Protein AF-A0A1Q3BMS4-F1 (afdb_monomer_lite)

Foldseek 3Di:
DDLVVLVLLCVLVVQWDKDFDADPVGRVWGQEIEIAGQEQDDCVNQPDHQPDWDARPDDDVVRIDGNVSNLVSLQSNVPDATPVNRYYYHYHHHPNHDPPDDDDPSCVVRRD

Organism: Cephalotus follicularis (NCBI:txid3775)

Secondary structure (DSSP, 8-state):
--HHHHHHHHHHTTSEEEEEEEETTEEEEEEEEEEEE-----GGGS-S-TTSPEEPSS--SS-EE-HHHHHHHHHHGGG---TTS--EEEEEE-TT--TTSPPPHHHHHHT-

pLDDT: mean 93.89, std 3.42, range [80.62, 98.12]

Radius of gyration: 14.76 Å; chains: 1; bounding box: 34×26×40 Å

Structure (mmCIF, N/CA/C/O backbone):
data_AF-A0A1Q3BMS4-F1
#
_entry.id   AF-A0A1Q3BMS4-F1
#
loop_
_atom_site.group_PDB
_atom_site.id
_atom_site.type_symbol
_atom_site.label_atom_id
_atom_site.label_alt_id
_atom_site.label_comp_id
_atom_site.label_asym_id
_atom_site.label_entity_id
_atom_site.label_seq_id
_atom_site.pdbx_PDB_ins_code
_atom_site.Cartn_x
_atom_site.Cartn_y
_atom_site.Cartn_z
_atom_site.occupancy
_atom_site.B_iso_or_equiv
_atom_site.auth_seq_id
_atom_site.auth_comp_id
_atom_site.auth_asym_id
_atom_site.auth_atom_id
_atom_site.pdbx_PDB_model_num
ATOM 1 N N . LYS A 1 1 ? -7.782 14.018 -3.303 1.00 83.50 1 LYS A N 1
ATOM 2 C CA . LYS A 1 1 ? -7.705 12.537 -3.252 1.00 83.50 1 LYS A CA 1
ATOM 3 C C . LYS A 1 1 ? -7.977 12.106 -1.820 1.00 83.50 1 LYS A C 1
ATOM 5 O O . LYS A 1 1 ? -7.530 12.802 -0.918 1.00 83.50 1 LYS A O 1
ATOM 10 N N . THR A 1 2 ? -8.802 11.083 -1.616 1.00 92.19 2 THR A N 1
ATOM 11 C CA . THR A 1 2 ? -9.245 10.648 -0.279 1.00 92.19 2 THR A CA 1
ATOM 12 C C . THR A 1 2 ? -8.245 9.669 0.337 1.00 92.19 2 THR A C 1
ATOM 14 O O . THR A 1 2 ? -7.423 9.103 -0.379 1.00 92.19 2 THR A O 1
ATOM 17 N N . HIS A 1 3 ? -8.335 9.433 1.648 1.00 92.19 3 HIS A N 1
ATOM 18 C CA . HIS A 1 3 ? -7.594 8.352 2.313 1.00 92.19 3 HIS A CA 1
ATOM 19 C C . HIS A 1 3 ? -7.808 7.008 1.597 1.00 92.19 3 HIS A C 1
ATOM 21 O O . HIS A 1 3 ? -6.848 6.360 1.197 1.00 92.19 3 HIS A O 1
ATOM 27 N N . THR A 1 4 ? -9.070 6.648 1.341 1.00 93.56 4 THR A N 1
ATOM 28 C CA . THR A 1 4 ? -9.433 5.387 0.683 1.00 93.56 4 THR A CA 1
ATOM 29 C C . THR A 1 4 ? -8.859 5.274 -0.729 1.00 93.56 4 THR A C 1
ATOM 31 O O . THR A 1 4 ? -8.514 4.181 -1.144 1.00 93.56 4 THR A O 1
ATOM 34 N N . PHE A 1 5 ? -8.703 6.384 -1.463 1.00 95.75 5 PHE A N 1
ATOM 35 C CA . PHE A 1 5 ? -8.037 6.368 -2.773 1.00 95.75 5 PHE A CA 1
ATOM 36 C C . PHE A 1 5 ? -6.573 5.936 -2.654 1.00 95.75 5 PHE A C 1
ATOM 38 O O . PHE A 1 5 ? -6.111 5.096 -3.418 1.00 95.75 5 PHE A O 1
ATOM 45 N N . TYR A 1 6 ? -5.848 6.499 -1.689 1.00 96.81 6 TYR A N 1
ATOM 46 C CA . TYR A 1 6 ? -4.446 6.167 -1.462 1.00 96.81 6 TYR A CA 1
ATOM 47 C C . TYR A 1 6 ? -4.271 4.742 -0.931 1.00 96.81 6 TYR A C 1
ATOM 49 O O . TYR A 1 6 ? -3.437 4.004 -1.449 1.00 96.81 6 TYR A O 1
ATOM 57 N N . GLU A 1 7 ? -5.112 4.327 0.018 1.00 96.50 7 GLU A N 1
ATOM 58 C CA . GLU A 1 7 ? -5.138 2.947 0.506 1.00 96.50 7 GLU A CA 1
ATOM 59 C C . GLU A 1 7 ? -5.355 1.967 -0.654 1.00 96.50 7 GLU A C 1
ATOM 61 O O . GLU A 1 7 ? -4.616 0.992 -0.809 1.00 96.50 7 GLU A O 1
ATOM 66 N N . PHE A 1 8 ? -6.318 2.280 -1.525 1.00 96.31 8 PHE A N 1
ATOM 67 C CA . PHE A 1 8 ? -6.658 1.439 -2.661 1.00 96.31 8 PHE A CA 1
ATOM 68 C C . PHE A 1 8 ? -5.515 1.323 -3.674 1.00 96.31 8 PHE A C 1
ATOM 70 O O . PHE A 1 8 ? -5.305 0.237 -4.196 1.00 96.31 8 PHE A O 1
ATOM 77 N N . ILE A 1 9 ? -4.702 2.367 -3.891 1.00 97.06 9 ILE A N 1
ATOM 78 C CA . ILE A 1 9 ? -3.477 2.259 -4.711 1.00 97.06 9 ILE A CA 1
ATOM 79 C C . ILE A 1 9 ? -2.512 1.218 -4.146 1.00 97.06 9 ILE A C 1
ATOM 81 O O . ILE A 1 9 ? -1.958 0.411 -4.898 1.00 97.06 9 ILE A O 1
ATOM 85 N N . LEU A 1 10 ? -2.280 1.221 -2.832 1.00 97.25 10 LEU A N 1
ATOM 86 C CA . LEU A 1 10 ? -1.335 0.282 -2.227 1.00 97.25 10 LEU A CA 1
ATOM 87 C C . LEU A 1 10 ? -1.846 -1.166 -2.288 1.00 97.25 10 LEU A C 1
ATOM 89 O O . LEU A 1 10 ? -1.032 -2.078 -2.447 1.00 97.25 10 LEU A O 1
ATOM 93 N N . VAL A 1 11 ? -3.165 -1.367 -2.211 1.00 96.50 11 VAL A N 1
ATOM 94 C CA . VAL A 1 11 ? -3.812 -2.683 -2.346 1.00 96.50 11 VAL A CA 1
ATOM 95 C C . VAL A 1 11 ? -3.848 -3.154 -3.803 1.00 96.50 11 VAL A C 1
ATOM 97 O O . VAL A 1 11 ? -3.398 -4.256 -4.083 1.00 96.50 11 VAL A O 1
ATOM 100 N N . ASP A 1 12 ? -4.318 -2.324 -4.737 1.00 95.56 12 ASP A N 1
ATOM 101 C CA . ASP A 1 12 ? -4.457 -2.656 -6.169 1.00 95.56 12 ASP A CA 1
ATOM 102 C C . ASP A 1 12 ? -3.112 -2.981 -6.826 1.00 95.56 12 ASP A C 1
ATOM 104 O O . ASP A 1 12 ? -3.019 -3.826 -7.712 1.00 95.56 12 ASP A O 1
ATOM 108 N N . THR A 1 13 ? -2.040 -2.342 -6.353 1.00 95.50 13 THR A N 1
ATOM 109 C CA . THR A 1 13 ? -0.682 -2.634 -6.819 1.00 95.50 13 THR A CA 1
ATOM 110 C C . THR A 1 13 ? -0.052 -3.855 -6.149 1.00 95.50 13 THR A C 1
ATOM 112 O O . THR A 1 13 ? 1.112 -4.133 -6.434 1.00 95.50 13 THR A O 1
ATOM 115 N N . ASP A 1 14 ? -0.751 -4.566 -5.258 1.00 96.19 14 ASP A N 1
ATOM 116 C CA . ASP A 1 14 ? -0.225 -5.614 -4.365 1.00 96.19 14 ASP A CA 1
ATOM 117 C C . ASP A 1 14 ? 1.016 -5.163 -3.572 1.00 96.19 14 ASP A C 1
ATOM 119 O O . ASP A 1 14 ? 1.955 -5.934 -3.350 1.00 96.19 14 ASP A O 1
ATOM 123 N N . SER A 1 15 ? 1.097 -3.878 -3.220 1.00 97.25 15 SER A N 1
ATOM 124 C CA . SER A 1 15 ? 2.220 -3.357 -2.433 1.00 97.25 15 SER A CA 1
ATOM 125 C C . SER A 1 15 ? 2.071 -3.700 -0.956 1.00 97.25 15 SER A C 1
ATOM 127 O O . SER A 1 15 ? 3.077 -3.938 -0.282 1.00 97.25 15 SER A O 1
ATOM 129 N N . ILE A 1 16 ? 0.832 -3.764 -0.461 1.00 98.00 16 ILE A N 1
ATOM 130 C CA . ILE A 1 16 ? 0.514 -4.121 0.922 1.00 98.00 16 ILE A CA 1
ATOM 131 C C . ILE A 1 16 ? -0.674 -5.083 1.009 1.00 98.00 16 ILE A C 1
ATOM 133 O O . ILE A 1 16 ? -1.574 -5.059 0.173 1.00 98.00 16 ILE A O 1
ATOM 137 N N . LYS A 1 17 ? -0.733 -5.841 2.107 1.00 97.75 17 LYS A N 1
ATOM 138 C CA . LYS A 1 17 ? -1.983 -6.393 2.647 1.00 97.75 17 LYS A CA 1
ATOM 139 C C . LYS A 1 17 ? -2.372 -5.650 3.913 1.00 97.75 17 LYS A C 1
ATOM 141 O O . LYS A 1 17 ? -1.512 -5.315 4.729 1.00 97.75 17 LYS A O 1
ATOM 146 N N . ILE A 1 18 ? -3.672 -5.458 4.093 1.00 96.69 18 ILE A N 1
ATOM 147 C CA . ILE A 1 18 ? -4.247 -4.723 5.218 1.00 96.69 18 ILE A CA 1
ATOM 148 C C . ILE A 1 18 ? -5.061 -5.689 6.075 1.00 96.69 18 ILE A C 1
ATOM 150 O O . ILE A 1 18 ? -5.851 -6.477 5.560 1.00 96.69 18 ILE A O 1
ATOM 154 N N . ASN A 1 19 ? -4.866 -5.631 7.389 1.00 96.75 19 ASN A N 1
ATOM 155 C CA . ASN A 1 19 ? -5.608 -6.428 8.360 1.00 96.75 19 ASN A CA 1
ATOM 156 C C . ASN A 1 19 ? -6.083 -5.523 9.508 1.00 96.75 19 ASN A C 1
ATOM 158 O O . ASN A 1 19 ? -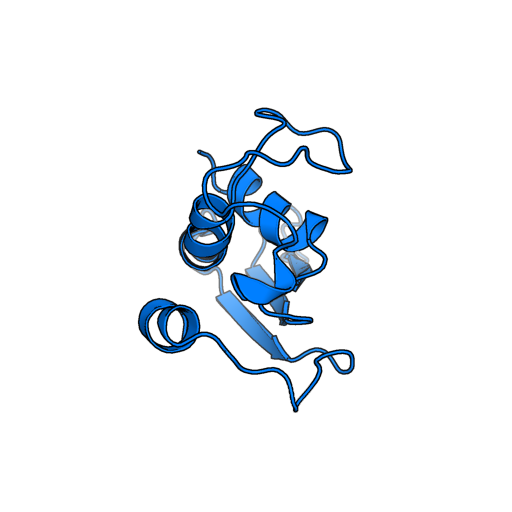5.363 -5.360 10.502 1.00 96.75 19 ASN A O 1
ATOM 162 N N . PRO A 1 20 ? -7.259 -4.885 9.370 1.00 95.69 20 PRO A N 1
ATOM 163 C CA . PRO A 1 20 ? -7.823 -4.062 10.426 1.00 95.69 20 PRO A CA 1
ATOM 164 C C . PRO A 1 20 ? -8.355 -4.939 11.565 1.00 95.69 20 PRO A C 1
ATOM 166 O O . PRO A 1 20 ? -8.923 -6.011 11.345 1.00 95.69 20 PRO A O 1
ATOM 169 N N . LYS A 1 21 ? -8.193 -4.467 12.800 1.00 96.38 21 LYS A N 1
ATOM 170 C CA . LYS A 1 21 ? -8.727 -5.098 14.007 1.00 96.38 21 LYS A CA 1
ATOM 171 C C . LYS A 1 21 ? -9.675 -4.148 14.716 1.00 96.38 21 LYS A C 1
ATOM 173 O O . LYS A 1 21 ? -9.316 -3.019 15.061 1.00 96.38 21 LYS A O 1
ATOM 178 N N . THR A 1 22 ? -10.894 -4.616 14.935 1.00 95.81 22 THR A N 1
ATOM 179 C CA . THR A 1 22 ? -11.964 -3.844 15.563 1.00 95.81 22 THR A CA 1
ATOM 180 C C . THR A 1 22 ? -12.040 -4.123 17.057 1.00 95.81 22 THR A C 1
ATOM 182 O O . THR A 1 22 ? -11.563 -5.154 17.537 1.00 95.81 22 THR A O 1
ATOM 185 N N . ASN A 1 23 ? -12.606 -3.184 17.811 1.00 92.31 23 ASN A N 1
ATOM 186 C CA . ASN A 1 23 ? -12.898 -3.400 19.220 1.00 92.31 23 ASN A CA 1
ATOM 187 C C . ASN A 1 23 ? -13.978 -4.500 19.346 1.00 92.31 23 ASN A C 1
ATOM 189 O O . ASN A 1 23 ? -15.048 -4.348 18.755 1.00 92.31 23 ASN A O 1
ATOM 193 N N . PRO A 1 24 ? -13.760 -5.576 20.130 1.00 92.81 24 PRO A N 1
ATOM 194 C CA . PRO A 1 24 ? -14.768 -6.621 20.333 1.00 92.81 24 PRO A CA 1
ATOM 195 C C . PRO A 1 24 ? -16.111 -6.102 20.871 1.00 92.81 24 PRO A C 1
ATOM 197 O O . PRO A 1 24 ? -17.153 -6.691 20.602 1.00 92.81 24 PRO A O 1
ATOM 200 N N . GLN A 1 25 ? -16.088 -4.999 21.621 1.00 94.62 25 GLN A N 1
ATOM 201 C CA . GLN A 1 25 ? -17.265 -4.349 22.203 1.00 94.62 25 GLN A CA 1
ATOM 202 C C . GLN A 1 25 ? -17.867 -3.277 21.279 1.00 94.62 25 GLN A C 1
ATOM 204 O O . GLN A 1 25 ? -19.015 -2.886 21.463 1.00 94.62 25 GLN A O 1
ATOM 209 N N . ASN A 1 26 ? -17.108 -2.801 20.285 1.00 92.00 26 ASN A N 1
ATOM 210 C CA . ASN A 1 26 ? -17.562 -1.833 19.288 1.00 92.00 26 ASN A CA 1
ATOM 211 C C . ASN A 1 26 ? -16.969 -2.173 17.906 1.00 92.00 26 ASN A C 1
ATOM 213 O O . ASN A 1 26 ? -15.910 -1.651 17.544 1.00 92.00 26 ASN A O 1
ATOM 217 N N . PRO A 1 27 ? -17.646 -3.018 17.107 1.00 91.12 27 PRO A N 1
ATOM 218 C CA . PRO A 1 27 ? -17.141 -3.459 15.807 1.00 91.12 27 PRO A CA 1
ATOM 219 C C . PRO A 1 27 ? -16.899 -2.333 14.793 1.00 91.12 27 PRO A C 1
ATOM 221 O O . PRO A 1 27 ? -16.125 -2.523 13.861 1.00 91.12 27 PRO A O 1
ATOM 224 N N . ASN A 1 28 ? -17.514 -1.160 14.974 1.00 91.00 28 ASN A N 1
ATOM 225 C CA . ASN A 1 28 ? -17.301 -0.002 14.100 1.00 91.00 28 ASN A CA 1
ATOM 226 C C . ASN A 1 28 ? -15.998 0.750 14.418 1.00 91.00 28 ASN A C 1
ATOM 228 O O . ASN A 1 28 ? -15.550 1.578 13.628 1.00 91.00 28 ASN A O 1
ATOM 23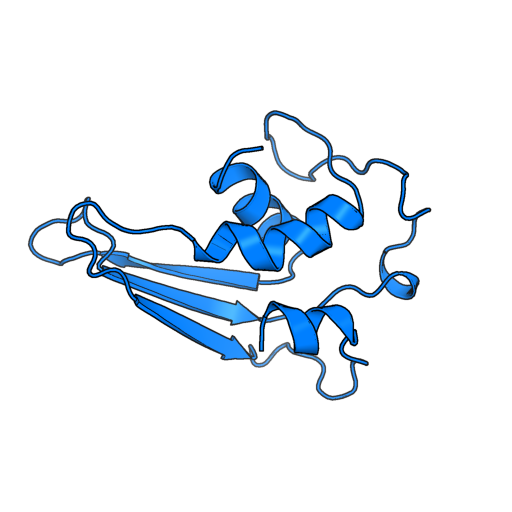2 N N . LEU A 1 29 ? -15.382 0.478 15.571 1.00 94.38 29 LEU A N 1
ATOM 233 C CA . LEU A 1 29 ? -14.147 1.118 16.001 1.00 94.38 29 LEU A CA 1
ATOM 234 C C . LEU A 1 29 ? -12.942 0.255 15.625 1.00 94.38 29 LEU A C 1
ATOM 236 O O . LEU A 1 29 ? -12.631 -0.733 16.294 1.00 94.38 29 LEU A O 1
ATOM 240 N N . ILE A 1 30 ? -12.217 0.663 14.586 1.00 95.44 30 ILE A N 1
ATOM 241 C CA . ILE A 1 30 ? -10.908 0.089 14.258 1.00 95.44 30 ILE A CA 1
ATOM 242 C C . ILE A 1 30 ? -9.896 0.584 15.300 1.00 95.44 30 ILE A C 1
ATOM 244 O O . ILE A 1 30 ? -9.670 1.787 15.447 1.00 95.44 30 ILE A O 1
ATOM 248 N N . THR A 1 31 ? -9.295 -0.343 16.042 1.00 96.06 31 THR A N 1
ATOM 249 C CA . THR A 1 31 ? -8.342 -0.038 17.126 1.00 96.06 31 THR A CA 1
ATOM 250 C C . THR A 1 31 ? -6.907 -0.048 16.631 1.00 96.06 31 THR A C 1
ATOM 252 O O . THR A 1 31 ? -6.129 0.846 16.945 1.00 96.06 31 THR A O 1
ATOM 255 N N . HIS A 1 32 ? -6.559 -1.037 15.817 1.00 96.12 32 HIS A N 1
ATOM 256 C CA . HIS A 1 32 ? -5.262 -1.109 15.176 1.00 96.12 32 HIS A CA 1
ATOM 257 C C . HIS A 1 32 ? -5.382 -1.739 13.799 1.00 96.12 32 HIS A C 1
ATOM 259 O O . HIS A 1 32 ? -6.351 -2.435 13.481 1.00 96.12 32 HIS A O 1
ATOM 265 N N . THR A 1 33 ? -4.403 -1.473 12.950 1.00 97.38 33 THR A N 1
ATOM 266 C CA . THR A 1 33 ? -4.348 -2.043 11.607 1.00 97.38 33 THR A CA 1
ATOM 267 C C . THR A 1 33 ? -2.943 -2.533 11.334 1.00 97.38 33 THR A C 1
ATOM 269 O O . THR A 1 33 ? -1.979 -1.772 11.422 1.00 97.38 33 THR A O 1
ATOM 272 N N . SER A 1 34 ? -2.832 -3.823 11.027 1.00 97.94 34 SER A N 1
ATOM 273 C CA . SER A 1 34 ? -1.573 -4.417 10.597 1.00 97.94 34 SER A CA 1
ATOM 274 C C . SER A 1 34 ? -1.422 -4.268 9.090 1.00 97.94 34 SER A C 1
ATOM 276 O O . SER A 1 34 ? -2.323 -4.629 8.329 1.00 97.94 34 SER A O 1
ATOM 278 N N . ILE A 1 35 ? -0.271 -3.752 8.682 1.00 97.88 35 ILE A N 1
ATOM 279 C CA . ILE A 1 35 ? 0.147 -3.556 7.301 1.00 97.88 35 ILE A CA 1
ATOM 280 C C . ILE A 1 35 ? 1.288 -4.519 7.014 1.00 97.88 35 ILE A C 1
ATOM 282 O O . ILE A 1 35 ? 2.344 -4.452 7.646 1.00 97.88 35 ILE A O 1
ATOM 286 N N . PHE A 1 36 ? 1.074 -5.402 6.045 1.00 98.12 36 PHE A N 1
ATOM 287 C CA . PHE A 1 36 ? 2.082 -6.342 5.571 1.00 98.12 36 PHE A CA 1
ATOM 288 C C . PHE A 1 36 ? 2.615 -5.860 4.226 1.00 98.12 36 PHE A C 1
ATOM 290 O O . PHE A 1 36 ? 1.934 -5.968 3.208 1.00 98.12 36 PHE A O 1
ATOM 297 N N . ILE A 1 37 ? 3.820 -5.296 4.230 1.00 97.88 37 ILE A N 1
ATOM 298 C CA . ILE A 1 37 ? 4.487 -4.743 3.052 1.00 97.88 37 ILE A CA 1
ATOM 299 C C . ILE A 1 37 ? 5.019 -5.892 2.199 1.00 97.88 37 ILE A C 1
ATOM 301 O O . ILE A 1 37 ? 5.871 -6.659 2.643 1.00 97.88 37 ILE A O 1
ATOM 305 N N . GLN A 1 38 ? 4.527 -5.999 0.968 1.00 97.94 38 GLN A N 1
ATOM 306 C CA . GLN A 1 38 ? 4.891 -7.064 0.032 1.00 97.94 38 GLN A CA 1
ATOM 307 C C . GLN A 1 38 ? 5.902 -6.607 -1.019 1.00 97.94 38 GLN A C 1
ATOM 309 O O . GLN A 1 38 ? 6.743 -7.401 -1.434 1.00 97.94 38 GLN A O 1
ATOM 314 N N . LYS A 1 39 ? 5.847 -5.340 -1.441 1.00 96.75 39 LYS A N 1
ATOM 315 C CA . LYS A 1 39 ? 6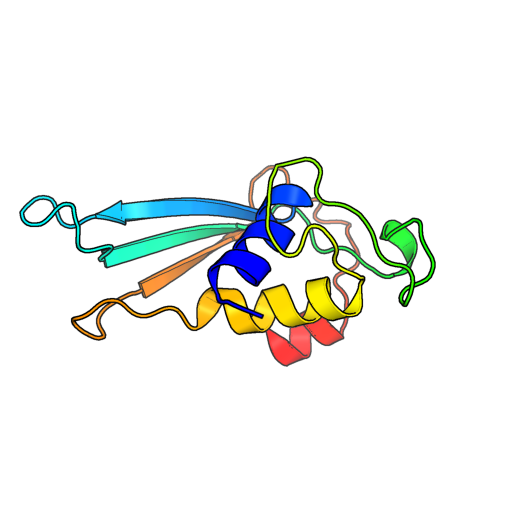.815 -4.725 -2.362 1.00 96.75 39 LYS A CA 1
ATOM 316 C C . LYS A 1 39 ? 6.707 -3.203 -2.324 1.00 96.75 39 LYS A C 1
ATOM 318 O O . LYS A 1 39 ? 5.669 -2.654 -1.965 1.00 96.75 39 LYS A O 1
ATOM 323 N N . ILE A 1 40 ? 7.776 -2.531 -2.745 1.00 97.12 40 ILE A N 1
ATOM 324 C CA . ILE A 1 40 ? 7.775 -1.081 -2.983 1.00 97.12 40 ILE A CA 1
ATOM 325 C C . ILE A 1 40 ? 8.138 -0.843 -4.447 1.00 97.12 40 ILE A C 1
ATOM 327 O O . ILE A 1 40 ? 9.254 -1.145 -4.865 1.00 97.12 40 ILE A O 1
ATOM 331 N N . LEU A 1 41 ? 7.225 -0.300 -5.246 1.00 95.75 41 LEU A N 1
ATOM 332 C CA . LEU A 1 41 ? 7.486 -0.073 -6.665 1.00 95.75 41 LEU A CA 1
ATOM 333 C C . LEU A 1 41 ? 8.498 1.064 -6.856 1.00 95.75 41 LEU A C 1
ATOM 335 O O . LEU A 1 41 ? 8.345 2.170 -6.338 1.00 95.75 41 LEU A O 1
ATOM 339 N N . THR A 1 42 ? 9.542 0.785 -7.636 1.00 94.25 42 THR A N 1
ATOM 340 C CA . THR A 1 42 ? 10.445 1.804 -8.182 1.00 94.25 42 THR A CA 1
ATOM 341 C C . THR A 1 42 ? 9.908 2.277 -9.535 1.00 94.25 42 THR A C 1
ATOM 343 O O . THR A 1 42 ? 9.106 1.584 -10.157 1.00 94.25 42 THR A O 1
ATOM 346 N N . ILE A 1 43 ? 10.420 3.398 -10.057 1.00 92.25 43 ILE A N 1
ATOM 347 C CA . ILE A 1 43 ? 10.122 3.833 -11.437 1.00 92.25 43 ILE A CA 1
ATOM 348 C C . ILE A 1 43 ? 10.423 2.717 -12.449 1.00 92.25 43 ILE A C 1
ATOM 350 O O . ILE A 1 43 ? 9.639 2.487 -13.362 1.00 92.25 43 ILE A O 1
ATOM 354 N N . LYS A 1 44 ? 11.525 1.976 -12.261 1.00 90.56 44 LYS A N 1
ATOM 355 C CA . LYS A 1 44 ? 11.915 0.867 -13.145 1.00 90.56 44 LYS A CA 1
ATOM 356 C C . LYS A 1 44 ? 10.847 -0.231 -13.208 1.00 90.56 44 LYS A C 1
ATOM 358 O O . LYS A 1 44 ? 10.624 -0.784 -14.275 1.00 90.56 44 LYS A O 1
ATOM 363 N N . TYR A 1 45 ? 10.201 -0.535 -12.082 1.00 91.19 45 TYR A N 1
ATOM 364 C CA . TYR A 1 45 ? 9.153 -1.559 -11.990 1.00 91.19 45 TYR A CA 1
ATOM 365 C C . TYR A 1 45 ? 7.735 -0.986 -12.121 1.00 91.19 45 TYR A C 1
ATOM 367 O O . TYR A 1 45 ? 6.760 -1.719 -11.976 1.00 91.19 45 TYR A O 1
ATOM 375 N N . TRP A 1 46 ? 7.604 0.314 -12.410 1.00 92.56 46 TRP A N 1
ATOM 376 C CA . TRP A 1 46 ? 6.314 0.939 -12.691 1.00 92.56 46 TRP A CA 1
ATOM 377 C C . TRP A 1 46 ? 5.764 0.530 -14.063 1.00 92.56 46 TRP A C 1
ATOM 379 O O . TRP A 1 46 ? 4.556 0.564 -14.251 1.00 92.56 46 TRP A O 1
ATOM 389 N N . ASN A 1 47 ? 6.607 0.084 -15.002 1.00 87.31 47 ASN A N 1
ATOM 390 C CA . ASN A 1 47 ? 6.229 -0.389 -16.346 1.00 87.31 47 ASN A CA 1
ATOM 391 C C . ASN A 1 47 ? 5.510 0.640 -17.249 1.00 87.31 47 ASN A C 1
ATOM 393 O O . ASN A 1 47 ? 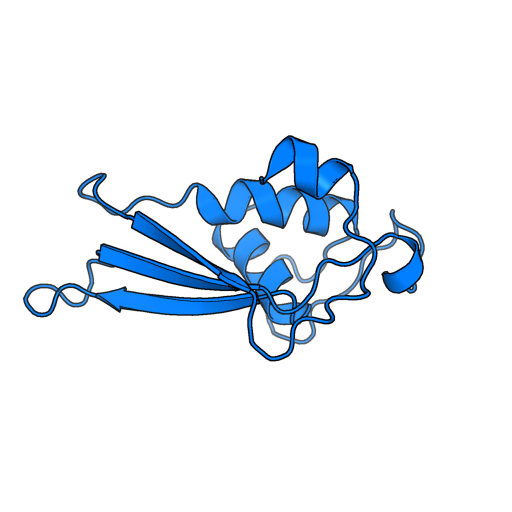5.044 0.278 -18.322 1.00 87.31 47 ASN A O 1
ATOM 397 N N . GLU A 1 48 ? 5.457 1.916 -16.857 1.00 87.69 48 GLU A N 1
ATOM 398 C CA . GLU A 1 48 ? 4.906 3.030 -17.642 1.00 87.69 48 GLU A CA 1
ATOM 399 C C . GLU A 1 48 ? 5.714 4.314 -17.405 1.00 87.69 48 GLU A C 1
ATOM 401 O O . GLU A 1 48 ? 6.560 4.373 -16.507 1.00 87.69 48 GLU A O 1
ATOM 406 N N . ALA A 1 49 ? 5.456 5.373 -18.181 1.00 91.50 49 ALA A N 1
ATOM 407 C CA . ALA A 1 49 ? 6.016 6.681 -17.858 1.00 91.50 49 ALA A CA 1
ATOM 408 C C . ALA A 1 49 ? 5.445 7.173 -16.507 1.00 91.50 49 ALA A C 1
ATOM 410 O O . ALA A 1 49 ? 4.246 7.028 -16.271 1.00 91.50 49 ALA A O 1
ATOM 411 N N . PRO A 1 50 ? 6.244 7.790 -15.614 1.00 90.75 50 PRO A N 1
ATOM 412 C CA . PRO A 1 50 ? 5.788 8.170 -14.268 1.00 90.75 50 PRO A CA 1
ATOM 413 C C . PRO A 1 50 ? 4.564 9.097 -14.225 1.00 90.75 50 PRO A C 1
ATOM 415 O O . PRO A 1 50 ? 3.819 9.091 -13.247 1.00 90.75 50 PRO A O 1
ATOM 418 N N . HIS A 1 51 ? 4.375 9.900 -15.276 1.00 91.25 51 HIS A N 1
ATOM 419 C CA . HIS A 1 51 ? 3.251 10.826 -15.427 1.00 91.25 51 HIS A CA 1
ATOM 420 C C . HIS A 1 51 ? 2.038 10.203 -16.128 1.00 91.25 51 HIS A C 1
ATOM 422 O O . HIS A 1 51 ? 0.961 10.798 -16.097 1.00 91.25 51 HIS A O 1
ATOM 428 N N . SER A 1 52 ? 2.203 9.034 -16.752 1.00 93.06 52 SER A N 1
ATOM 429 C CA . SER A 1 52 ? 1.095 8.308 -17.360 1.00 93.06 52 SER A CA 1
ATOM 430 C C . SER A 1 52 ? 0.178 7.751 -16.283 1.00 93.06 52 SER A C 1
ATOM 432 O O . SER A 1 52 ? 0.622 7.302 -15.222 1.00 93.06 52 SER A O 1
ATOM 434 N N . TYR A 1 53 ? -1.116 7.816 -16.572 1.00 92.50 53 TYR A N 1
ATOM 435 C CA . TYR A 1 53 ? -2.153 7.309 -15.696 1.00 92.50 53 TYR A CA 1
ATOM 436 C C . TYR A 1 53 ? -2.434 5.840 -15.991 1.00 92.50 53 TYR A C 1
ATOM 438 O O . TYR A 1 53 ? -2.708 5.473 -17.132 1.00 92.50 53 TYR A O 1
ATOM 446 N N . LYS A 1 54 ? -2.456 5.046 -14.926 1.00 92.06 54 LYS A N 1
ATOM 447 C CA . LYS A 1 54 ? -2.962 3.680 -14.883 1.00 92.06 54 LYS A CA 1
ATOM 448 C C . LYS A 1 54 ? -4.405 3.671 -14.436 1.00 92.06 54 LYS A C 1
ATOM 450 O O . LYS A 1 54 ? -4.805 4.528 -13.649 1.00 92.06 54 LYS A O 1
ATOM 455 N N . GLN A 1 55 ? -5.159 2.682 -14.895 1.00 93.81 55 GLN A N 1
ATOM 456 C CA . GLN A 1 55 ? -6.454 2.355 -14.314 1.00 93.81 55 GLN A CA 1
ATOM 457 C C . GLN A 1 55 ? -6.280 1.364 -13.166 1.00 93.81 55 GLN A C 1
ATOM 459 O O . GLN A 1 55 ? -5.408 0.498 -13.222 1.00 93.81 55 GLN A O 1
ATOM 464 N N . PHE A 1 56 ? -7.121 1.493 -12.143 1.00 93.19 56 PHE A N 1
ATOM 465 C CA . PHE A 1 56 ? -7.274 0.438 -11.146 1.00 93.19 56 PHE A CA 1
ATOM 466 C C . PHE A 1 56 ? -7.770 -0.853 -11.801 1.00 93.19 56 PHE A C 1
ATOM 468 O O . PHE A 1 56 ? -8.582 -0.812 -12.727 1.00 93.19 56 PHE A O 1
ATOM 475 N N . LEU A 1 57 ? -7.313 -1.997 -11.293 1.00 89.38 57 LEU A N 1
ATOM 476 C CA . LEU A 1 57 ? -7.857 -3.301 -11.672 1.00 89.38 57 LEU A CA 1
ATOM 477 C C . LEU A 1 57 ? -9.268 -3.489 -11.092 1.00 89.38 57 LEU A C 1
ATOM 479 O O . LEU A 1 57 ? -10.100 -4.165 -11.697 1.00 89.38 57 LEU A O 1
ATOM 483 N N . GLY A 1 58 ? -9.553 -2.877 -9.937 1.00 84.31 58 GLY A N 1
ATOM 484 C CA . GLY A 1 58 ? -10.886 -2.833 -9.331 1.00 84.31 58 GLY A CA 1
ATOM 485 C C . GLY A 1 58 ? -11.696 -1.567 -9.648 1.00 84.31 58 GLY A C 1
ATOM 486 O O . GLY A 1 58 ? -11.208 -0.589 -10.212 1.00 84.31 58 GLY A O 1
ATOM 487 N N . THR A 1 59 ? -12.966 -1.555 -9.238 1.00 86.19 59 THR A N 1
ATOM 488 C CA . THR A 1 59 ? -13.848 -0.388 -9.392 1.00 86.19 59 THR A CA 1
ATOM 489 C C . THR A 1 59 ? -13.582 0.652 -8.302 1.00 86.19 59 THR A C 1
ATOM 491 O O . THR A 1 59 ? -13.938 0.439 -7.144 1.00 86.19 59 THR A O 1
ATOM 494 N N . PHE A 1 60 ? -13.014 1.802 -8.671 1.00 87.75 60 PHE A N 1
ATOM 495 C CA . PHE A 1 60 ? -12.811 2.946 -7.775 1.00 87.75 60 PHE A CA 1
ATOM 496 C C . PHE A 1 60 ? -13.065 4.272 -8.507 1.00 87.75 60 PHE A C 1
ATOM 498 O O . PHE A 1 60 ? -12.928 4.351 -9.725 1.00 87.75 60 PHE A O 1
ATOM 505 N N . THR A 1 61 ? -13.446 5.326 -7.778 1.00 86.81 61 THR A N 1
ATOM 506 C CA . THR A 1 61 ? -13.613 6.684 -8.327 1.00 86.81 61 THR A CA 1
ATOM 507 C C . THR A 1 61 ? -12.774 7.686 -7.523 1.00 86.81 61 THR A C 1
ATOM 509 O O . THR A 1 61 ? -13.018 7.837 -6.325 1.00 86.81 61 THR A O 1
ATOM 512 N N . PRO A 1 62 ? -11.809 8.404 -8.137 1.00 87.62 62 PRO A N 1
ATOM 513 C CA . PRO A 1 62 ? -11.429 8.369 -9.556 1.00 87.62 62 PRO A CA 1
ATOM 514 C C . PRO A 1 62 ? -10.767 7.042 -9.947 1.00 87.62 62 PRO A C 1
ATOM 516 O O . PRO A 1 62 ? -10.054 6.457 -9.145 1.00 87.62 62 PRO A O 1
ATOM 519 N N . SER A 1 63 ? -10.977 6.581 -11.180 1.00 91.25 63 SER A N 1
ATOM 520 C CA . SER A 1 63 ? -10.530 5.255 -11.636 1.00 91.25 63 SER A CA 1
ATOM 521 C C . SER A 1 63 ? -9.062 5.187 -12.061 1.00 91.25 63 SER A C 1
ATOM 523 O O . SER A 1 63 ? -8.610 4.134 -12.507 1.00 91.25 63 SER A O 1
ATOM 525 N N . ILE A 1 64 ? -8.327 6.298 -11.943 1.00 94.81 64 ILE A N 1
ATOM 526 C CA . ILE A 1 64 ? -6.961 6.430 -12.443 1.00 94.81 64 ILE A CA 1
ATOM 527 C C . ILE A 1 64 ? -5.985 6.981 -11.403 1.00 94.81 64 ILE A C 1
ATOM 529 O O . ILE A 1 64 ? -6.352 7.808 -10.564 1.00 94.81 64 ILE A O 1
ATOM 533 N N . TYR A 1 65 ? -4.727 6.559 -11.504 1.00 96.25 65 TYR A N 1
ATOM 534 C CA . TYR A 1 65 ? -3.612 6.990 -10.658 1.00 96.25 65 TYR A CA 1
ATOM 535 C C . TYR A 1 65 ? -2.283 6.915 -11.423 1.00 96.25 65 TYR A C 1
ATOM 537 O O . TYR A 1 65 ? -2.177 6.212 -12.424 1.00 96.25 65 TYR A O 1
ATOM 545 N N . ASN A 1 66 ? -1.260 7.647 -10.988 1.00 96.69 66 ASN A N 1
ATOM 546 C CA . ASN A 1 66 ? 0.085 7.586 -11.579 1.00 96.69 66 ASN A CA 1
ATOM 547 C C . ASN A 1 66 ? 1.160 7.235 -10.529 1.00 96.69 66 ASN A C 1
ATOM 549 O O . ASN A 1 66 ? 0.854 6.947 -9.371 1.00 96.69 66 ASN A O 1
ATOM 553 N N . TYR A 1 67 ? 2.440 7.254 -10.913 1.00 97.25 67 TYR A N 1
ATOM 554 C CA . TYR A 1 67 ? 3.527 6.891 -9.995 1.00 97.25 67 TYR A CA 1
ATOM 555 C C . TYR A 1 67 ? 3.698 7.889 -8.836 1.00 97.25 67 TYR A C 1
ATOM 557 O O . TYR A 1 67 ? 4.115 7.516 -7.740 1.00 97.25 67 TYR A O 1
ATOM 565 N N . PHE A 1 68 ? 3.377 9.166 -9.047 1.00 96.12 68 PHE A N 1
ATOM 566 C CA . PHE A 1 68 ? 3.427 10.163 -7.976 1.00 96.12 68 PHE A CA 1
ATOM 567 C C . PHE A 1 68 ? 2.309 9.929 -6.962 1.00 96.12 68 PHE A C 1
ATOM 569 O O . PHE A 1 68 ? 2.566 9.998 -5.764 1.00 96.12 68 PHE A O 1
ATOM 576 N N . ASP A 1 69 ? 1.129 9.524 -7.429 1.00 97.00 69 ASP A N 1
ATOM 577 C CA . ASP A 1 69 ? 0.030 9.102 -6.558 1.00 97.00 69 ASP A CA 1
ATOM 578 C C . ASP A 1 69 ? 0.397 7.869 -5.737 1.00 97.00 69 ASP A C 1
ATOM 580 O O . ASP A 1 69 ? 0.059 7.797 -4.561 1.00 97.00 69 ASP A O 1
ATOM 584 N N . TYR A 1 70 ? 1.139 6.931 -6.330 1.00 97.38 70 TYR A N 1
ATOM 585 C CA . TYR A 1 70 ? 1.696 5.782 -5.619 1.00 97.38 70 TYR A CA 1
ATOM 586 C C . TYR A 1 70 ? 2.673 6.191 -4.508 1.00 97.38 70 TYR A C 1
ATOM 588 O O . TYR A 1 70 ? 2.596 5.673 -3.395 1.00 97.38 70 TYR A O 1
ATOM 596 N N . LYS A 1 71 ? 3.576 7.144 -4.769 1.00 96.50 71 LYS A N 1
ATOM 597 C CA . LYS A 1 71 ? 4.474 7.679 -3.730 1.00 96.50 71 LYS A CA 1
ATOM 598 C C . LYS A 1 71 ? 3.694 8.360 -2.608 1.00 96.50 71 LYS A C 1
ATOM 600 O O . LYS A 1 71 ? 3.963 8.115 -1.436 1.00 96.50 71 LYS A O 1
ATOM 605 N N . ASP A 1 72 ? 2.728 9.193 -2.977 1.00 96.25 72 ASP A N 1
ATOM 606 C CA . ASP A 1 72 ? 1.857 9.901 -2.044 1.00 96.25 72 ASP A CA 1
ATOM 607 C C . ASP A 1 72 ? 0.996 8.928 -1.229 1.00 96.25 72 ASP A C 1
ATOM 609 O O . ASP A 1 72 ? 0.725 9.175 -0.052 1.00 96.25 72 ASP A O 1
ATOM 613 N N . ALA A 1 73 ? 0.636 7.778 -1.803 1.00 97.00 73 ALA A N 1
ATOM 614 C CA . ALA A 1 73 ? -0.147 6.764 -1.120 1.00 97.00 73 ALA A CA 1
ATOM 615 C C . ALA A 1 73 ? 0.550 6.216 0.131 1.00 97.00 73 ALA A C 1
ATOM 617 O O . ALA A 1 73 ? -0.098 6.055 1.167 1.00 97.00 73 ALA A O 1
ATOM 618 N N . TRP A 1 74 ? 1.871 6.026 0.080 1.00 96.88 74 TRP A N 1
ATOM 619 C CA . TRP A 1 74 ? 2.672 5.618 1.241 1.00 96.88 74 TRP A CA 1
ATOM 620 C C . TRP A 1 74 ? 2.681 6.644 2.375 1.00 96.88 74 TRP A C 1
ATOM 622 O O . TRP A 1 74 ? 2.933 6.279 3.517 1.00 96.88 74 TRP A O 1
ATOM 632 N N . LYS A 1 75 ? 2.381 7.913 2.089 1.00 92.88 75 LYS A N 1
ATOM 633 C CA . LYS A 1 75 ? 2.290 8.967 3.102 1.00 92.88 75 LYS A CA 1
ATOM 634 C C . LYS A 1 75 ? 0.868 9.127 3.628 1.00 92.88 75 LYS A C 1
ATOM 636 O O . LYS A 1 75 ? 0.659 9.192 4.833 1.00 92.88 75 LYS A O 1
ATOM 641 N N . TYR A 1 76 ? -0.109 9.227 2.731 1.00 94.69 76 TYR A N 1
ATOM 642 C CA . TYR A 1 76 ? -1.464 9.643 3.098 1.00 94.69 76 TYR A CA 1
ATOM 643 C C . TYR A 1 76 ? -2.354 8.502 3.597 1.00 94.69 76 TYR A C 1
ATOM 645 O O . TYR A 1 76 ? -3.305 8.777 4.326 1.00 94.69 76 TYR A O 1
ATOM 653 N N . THR A 1 77 ? -2.047 7.243 3.262 1.00 94.81 77 THR A N 1
ATOM 654 C CA . THR A 1 77 ? -2.789 6.081 3.791 1.00 94.81 77 THR A CA 1
ATOM 655 C C . THR A 1 77 ? -2.673 6.012 5.315 1.00 94.81 77 THR A C 1
ATOM 657 O O . THR A 1 77 ? -3.659 5.863 6.022 1.00 94.81 77 THR A O 1
ATOM 660 N N . PHE A 1 78 ? -1.486 6.231 5.875 1.00 93.19 78 PHE A N 1
ATOM 661 C CA . PHE A 1 78 ? -1.271 6.019 7.312 1.00 93.19 78 PHE A CA 1
ATOM 662 C C . PHE A 1 78 ? -1.624 7.228 8.190 1.00 93.19 78 PHE A C 1
ATOM 664 O O . PHE A 1 78 ? -1.336 7.237 9.383 1.00 93.19 78 PHE A O 1
ATOM 671 N N . LEU A 1 79 ? -2.287 8.240 7.621 1.00 92.56 79 LEU A N 1
ATOM 672 C CA . LEU A 1 79 ? -2.822 9.378 8.373 1.00 92.56 79 LEU A CA 1
ATOM 673 C C . LEU A 1 79 ? -4.221 9.124 8.941 1.00 92.56 79 LEU A C 1
ATOM 675 O O . LEU A 1 79 ? -4.743 9.981 9.654 1.00 92.56 79 LEU A O 1
ATOM 679 N N . PHE A 1 80 ? -4.852 7.987 8.628 1.00 92.44 80 PHE A N 1
ATOM 680 C CA . PHE A 1 80 ? -6.131 7.650 9.242 1.00 92.44 80 PHE A CA 1
ATOM 681 C C . PHE A 1 80 ? -6.004 7.573 10.771 1.00 92.44 80 PHE A C 1
ATOM 683 O O . PHE A 1 80 ? -5.026 7.067 11.328 1.00 92.44 80 PHE A O 1
ATOM 690 N N . GLN A 1 81 ? -7.036 8.089 11.433 1.00 92.88 81 GLN A N 1
ATOM 691 C CA . GLN A 1 81 ? -7.263 7.986 12.864 1.00 92.88 81 GLN A CA 1
ATOM 692 C C . GLN A 1 81 ? 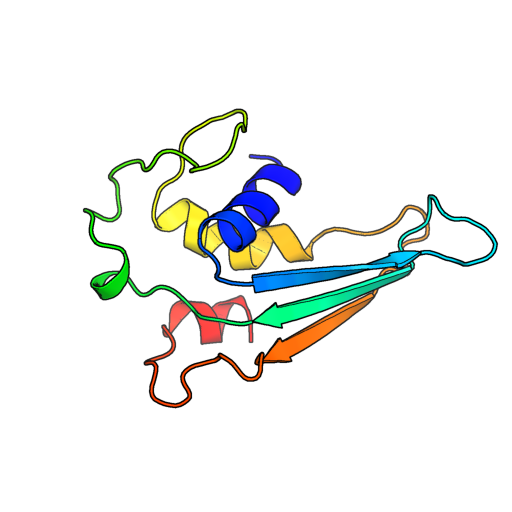-8.715 7.598 13.110 1.00 92.88 81 GLN A C 1
ATOM 694 O O . GLN A 1 81 ? -9.612 7.954 12.343 1.00 92.88 81 GLN A O 1
ATOM 699 N N . ASN A 1 82 ? -8.941 6.855 14.191 1.00 92.50 82 ASN A N 1
ATOM 700 C CA . ASN A 1 82 ? -10.291 6.529 14.625 1.00 92.50 82 ASN A CA 1
ATOM 701 C C . ASN A 1 82 ? -10.919 7.705 15.392 1.00 92.50 82 ASN A C 1
ATOM 703 O O . ASN A 1 82 ? -10.241 8.662 15.761 1.00 92.50 82 ASN A O 1
ATOM 707 N N . SER A 1 83 ? -12.219 7.613 15.678 1.00 93.00 83 SER A N 1
ATOM 708 C CA . SER A 1 83 ? -12.968 8.652 16.400 1.00 93.00 83 SER A CA 1
ATOM 709 C C . SER A 1 83 ? -12.456 8.938 17.818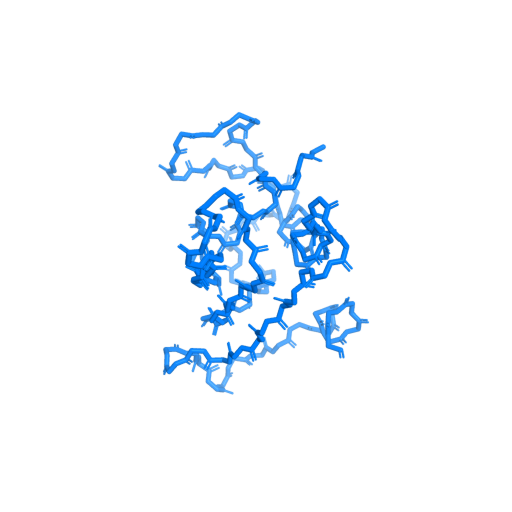 1.00 93.00 83 SER A C 1
ATOM 711 O O . SER A 1 83 ? -12.858 9.926 18.421 1.00 93.00 83 SER A O 1
ATOM 713 N N . GLU A 1 84 ? -11.592 8.078 18.361 1.00 94.50 84 GLU A N 1
ATOM 714 C CA . GLU A 1 84 ? -11.021 8.199 19.704 1.00 94.50 84 GLU A CA 1
ATOM 715 C C . GLU A 1 84 ? -9.567 8.696 19.699 1.00 94.50 84 GLU A C 1
ATOM 717 O O . GLU A 1 84 ? -8.980 8.842 20.770 1.00 94.50 84 GLU A O 1
ATOM 722 N N . ASN A 1 85 ? -8.971 8.948 18.526 1.00 93.38 85 ASN A N 1
ATOM 723 C CA . ASN A 1 85 ? -7.550 9.287 18.359 1.00 93.38 85 ASN A CA 1
ATOM 724 C C . ASN A 1 85 ? -6.598 8.282 19.039 1.00 93.38 85 ASN A C 1
ATOM 726 O O . ASN A 1 85 ? -5.576 8.653 19.617 1.00 93.38 85 ASN A O 1
ATOM 730 N N . ARG A 1 86 ? -6.969 6.998 19.023 1.00 93.81 86 ARG A N 1
ATOM 731 C CA . ARG A 1 86 ? -6.211 5.890 19.635 1.00 93.81 86 ARG A CA 1
ATOM 732 C C . ARG A 1 86 ? -5.875 4.793 18.631 1.00 93.81 86 ARG A C 1
ATOM 734 O O . ARG A 1 86 ? -5.561 3.669 19.020 1.00 93.81 86 ARG A O 1
ATOM 741 N N . HIS A 1 87 ? -5.986 5.093 17.339 1.00 96.31 87 HIS A N 1
ATOM 742 C CA . HIS A 1 87 ? -5.671 4.117 16.308 1.00 96.31 87 HIS A CA 1
ATOM 743 C C . HIS A 1 87 ? -4.160 3.911 16.221 1.00 96.31 87 HIS A C 1
ATOM 745 O O . HIS A 1 87 ? -3.395 4.875 16.213 1.00 96.31 87 HIS A O 1
ATOM 751 N N . SER A 1 88 ? -3.746 2.646 16.160 1.00 95.94 88 SER A N 1
ATOM 752 C CA . SER A 1 88 ? -2.341 2.263 16.011 1.00 95.94 88 SER A CA 1
ATOM 753 C C . SER A 1 88 ? -2.085 1.537 14.693 1.00 95.94 88 SER A C 1
ATOM 755 O O . SER A 1 88 ? -2.804 0.606 14.320 1.00 95.94 88 SER A O 1
ATOM 757 N N . TRP A 1 89 ? -0.998 1.905 14.023 1.00 96.25 89 TRP A N 1
ATOM 758 C CA . TRP A 1 89 ? -0.481 1.182 12.866 1.00 96.25 89 TRP A CA 1
ATOM 759 C C . TRP A 1 89 ? 0.605 0.197 13.289 1.00 96.25 89 TRP A C 1
ATOM 761 O O . TRP A 1 89 ? 1.506 0.545 14.051 1.00 96.25 89 TRP A O 1
ATOM 771 N N . LEU A 1 90 ? 0.535 -1.030 12.776 1.00 96.81 90 LEU A N 1
ATOM 772 C CA . LEU A 1 90 ? 1.574 -2.043 12.948 1.00 96.81 90 LEU A CA 1
ATOM 773 C C . LEU A 1 90 ? 2.141 -2.391 11.577 1.00 96.81 90 LEU A C 1
ATOM 775 O O . LEU A 1 90 ? 1.406 -2.872 10.719 1.00 96.81 90 LEU A O 1
ATOM 779 N N . PHE A 1 91 ? 3.436 -2.175 11.373 1.00 96.62 91 PHE A N 1
ATOM 780 C CA . PHE A 1 91 ? 4.092 -2.427 10.092 1.00 96.62 91 PHE A CA 1
ATOM 781 C C . PHE A 1 91 ? 4.957 -3.681 10.156 1.00 96.62 91 PHE A C 1
ATOM 783 O O . PHE A 1 91 ? 5.737 -3.868 11.090 1.00 96.62 91 PHE A O 1
ATOM 790 N N . CYS A 1 92 ? 4.827 -4.543 9.152 1.00 95.56 92 CYS A N 1
ATOM 791 C CA . CYS A 1 92 ? 5.627 -5.751 8.994 1.00 95.56 92 CYS A CA 1
ATOM 792 C C . CYS A 1 92 ? 5.993 -5.932 7.520 1.00 95.56 92 CYS A C 1
ATOM 794 O O . CYS A 1 92 ? 5.168 -5.687 6.644 1.00 95.56 92 CYS A O 1
ATOM 796 N N . PHE A 1 93 ? 7.197 -6.422 7.232 1.00 96.06 93 PHE A N 1
ATOM 797 C CA . PHE A 1 93 ? 7.483 -6.970 5.907 1.00 96.06 93 PHE A CA 1
ATOM 798 C C . PHE A 1 93 ? 6.836 -8.354 5.802 1.00 96.06 93 PHE A C 1
ATOM 800 O O . PHE A 1 93 ? 7.036 -9.206 6.669 1.00 96.06 93 PHE A O 1
ATOM 807 N N . ASP A 1 94 ? 6.012 -8.561 4.774 1.00 97.00 94 ASP A N 1
ATOM 808 C CA . ASP A 1 94 ? 5.389 -9.856 4.509 1.00 97.00 94 ASP A CA 1
ATOM 809 C C . ASP A 1 94 ? 6.470 -10.884 4.147 1.00 97.00 94 ASP A C 1
ATOM 811 O O . ASP A 1 94 ? 7.505 -10.548 3.573 1.00 97.00 94 ASP A O 1
ATOM 815 N N . LYS A 1 95 ? 6.215 -12.166 4.410 1.00 95.25 95 LYS A N 1
ATOM 816 C CA . LYS A 1 95 ? 7.101 -13.260 3.982 1.00 95.25 95 LYS A CA 1
ATOM 817 C C . LYS A 1 95 ? 7.317 -13.311 2.462 1.00 95.25 95 LYS A C 1
ATOM 819 O O . LYS A 1 95 ? 8.284 -13.914 2.012 1.00 95.25 95 LYS A O 1
ATOM 824 N N . THR A 1 96 ? 6.414 -12.724 1.672 1.00 95.69 96 THR A N 1
ATOM 825 C CA . THR A 1 96 ? 6.557 -12.600 0.215 1.00 95.69 96 THR A CA 1
ATOM 826 C C . THR A 1 96 ? 7.441 -11.427 -0.206 1.00 95.69 96 THR A C 1
ATOM 828 O O . THR A 1 96 ? 7.664 -11.257 -1.404 1.00 95.69 96 THR A O 1
ATOM 831 N N . PHE A 1 97 ? 7.910 -10.593 0.728 1.00 96.75 97 PHE A N 1
ATOM 832 C CA . PHE A 1 97 ? 8.769 -9.458 0.415 1.00 96.75 97 PHE A CA 1
ATOM 833 C C . PHE A 1 97 ? 10.112 -9.933 -0.144 1.00 96.75 97 PHE A C 1
ATOM 835 O O . PHE A 1 97 ? 10.817 -10.743 0.461 1.00 96.75 97 PHE A O 1
ATOM 842 N N . ASN A 1 98 ? 10.490 -9.406 -1.306 1.00 95.31 98 ASN A N 1
ATOM 843 C CA . ASN A 1 98 ? 11.788 -9.699 -1.891 1.00 95.31 98 ASN A CA 1
ATOM 844 C C . ASN A 1 98 ? 12.884 -8.904 -1.165 1.00 95.31 98 ASN A C 1
ATOM 846 O O . ASN A 1 98 ? 13.056 -7.713 -1.414 1.00 95.31 98 ASN A O 1
ATOM 850 N N . ILE A 1 99 ? 13.673 -9.579 -0.328 1.00 92.62 99 ILE A N 1
ATOM 851 C CA . ILE A 1 99 ? 14.779 -8.969 0.432 1.00 92.62 99 ILE A CA 1
ATOM 852 C C . ILE A 1 99 ? 15.871 -8.342 -0.450 1.00 92.62 99 ILE A C 1
ATOM 854 O O . ILE A 1 99 ? 16.589 -7.457 0.002 1.00 92.62 99 ILE A O 1
ATOM 858 N N . ASN A 1 100 ? 15.982 -8.771 -1.710 1.00 93.69 100 ASN A N 1
ATOM 859 C CA . ASN A 1 100 ? 16.943 -8.231 -2.674 1.00 93.69 100 ASN A CA 1
ATOM 860 C C . ASN A 1 100 ? 16.371 -7.041 -3.460 1.00 93.69 100 ASN A C 1
ATOM 862 O O . ASN A 1 100 ? 17.032 -6.509 -4.355 1.00 93.69 100 ASN A O 1
ATOM 866 N N . GLN A 1 101 ? 15.127 -6.638 -3.190 1.00 92.88 101 GLN A N 1
ATOM 867 C CA . GLN A 1 101 ? 14.528 -5.491 -3.847 1.00 92.88 101 GLN A CA 1
ATOM 868 C C . GLN A 1 101 ? 15.266 -4.213 -3.439 1.00 92.88 101 GLN A C 1
ATOM 870 O O . GLN A 1 101 ? 15.394 -3.897 -2.258 1.00 92.88 101 GLN A O 1
ATOM 875 N N . THR A 1 102 ? 15.688 -3.415 -4.420 1.00 93.00 102 THR A N 1
ATOM 876 C CA . THR A 1 102 ? 16.151 -2.054 -4.145 1.00 93.00 102 THR A CA 1
ATOM 877 C C . THR A 1 102 ? 14.990 -1.226 -3.597 1.00 93.00 102 THR A C 1
ATOM 879 O O . THR A 1 102 ? 13.983 -1.022 -4.284 1.00 93.00 102 THR A O 1
ATOM 882 N N . ILE A 1 103 ? 15.129 -0.744 -2.363 1.00 94.12 103 ILE A N 1
ATOM 883 C CA . ILE A 1 103 ? 14.162 0.160 -1.742 1.00 94.12 103 ILE A CA 1
ATOM 884 C C . ILE A 1 103 ? 14.447 1.584 -2.247 1.00 94.12 103 ILE A C 1
ATOM 886 O O . ILE A 1 103 ? 15.588 2.043 -2.158 1.00 94.12 103 ILE A O 1
ATOM 890 N N . PRO A 1 104 ? 13.455 2.299 -2.810 1.00 94.69 104 PRO A N 1
ATOM 891 C CA . PRO A 1 104 ? 13.660 3.671 -3.256 1.00 94.69 104 PRO A CA 1
ATOM 892 C C . PRO A 1 104 ? 14.061 4.607 -2.109 1.00 94.69 104 PRO A C 1
ATOM 894 O O . PRO A 1 104 ? 13.451 4.579 -1.045 1.00 94.69 104 PRO A O 1
ATOM 897 N N . LEU A 1 105 ? 14.995 5.532 -2.357 1.00 94.06 105 LEU A N 1
ATOM 898 C CA . LEU A 1 105 ? 15.424 6.512 -1.348 1.00 94.06 105 LEU A CA 1
ATOM 899 C C . LEU A 1 105 ? 14.259 7.354 -0.798 1.00 94.06 105 LEU A C 1
ATOM 901 O O . LEU A 1 105 ? 14.201 7.619 0.395 1.00 94.06 105 LEU A O 1
ATOM 905 N N . TRP A 1 106 ? 13.300 7.736 -1.649 1.00 94.50 106 TRP A N 1
ATOM 906 C CA . TRP A 1 106 ? 12.127 8.499 -1.206 1.00 94.50 106 TRP A CA 1
ATOM 907 C C . TRP A 1 106 ? 11.288 7.737 -0.173 1.00 94.50 106 TRP A C 1
ATOM 909 O O . TRP A 1 106 ? 10.690 8.363 0.692 1.00 94.50 106 TRP A O 1
ATOM 919 N N . PHE A 1 107 ? 11.244 6.405 -0.250 1.00 94.94 107 PHE A N 1
ATOM 920 C CA . PHE A 1 107 ? 10.500 5.585 0.702 1.00 94.94 107 PHE A CA 1
ATOM 921 C C . PHE A 1 107 ? 11.190 5.616 2.066 1.00 94.94 107 PHE A C 1
ATOM 923 O O . PHE A 1 107 ? 10.541 5.817 3.084 1.00 94.94 107 PHE A O 1
ATOM 930 N N . ILE A 1 108 ? 12.520 5.517 2.070 1.00 91.94 108 ILE A N 1
ATOM 931 C CA . ILE A 1 108 ? 13.322 5.614 3.292 1.00 91.94 108 ILE A CA 1
ATOM 932 C C . ILE A 1 108 ? 13.192 7.003 3.927 1.00 91.94 108 ILE A C 1
ATOM 934 O O . ILE A 1 108 ? 13.109 7.096 5.134 1.00 91.94 108 ILE A O 1
ATOM 938 N N . ILE A 1 109 ? 13.163 8.080 3.136 1.00 90.81 109 ILE A N 1
ATOM 939 C CA . ILE A 1 109 ? 13.104 9.451 3.676 1.00 90.81 109 ILE A CA 1
ATOM 940 C C . ILE A 1 109 ? 11.709 9.819 4.198 1.00 90.81 109 ILE A C 1
ATOM 942 O O . ILE A 1 109 ? 11.596 10.599 5.140 1.00 90.81 109 ILE A O 1
ATOM 946 N N . TYR A 1 110 ? 10.646 9.357 3.536 1.00 85.88 110 TYR A N 1
ATOM 947 C CA . TYR A 1 110 ? 9.287 9.833 3.818 1.00 85.88 110 TYR A CA 1
ATOM 948 C C . TYR A 1 110 ? 8.436 8.873 4.647 1.00 85.88 110 TYR A C 1
ATOM 950 O O . TYR A 1 110 ? 7.405 9.311 5.155 1.00 85.88 110 TYR A O 1
ATOM 958 N N . PHE A 1 111 ? 8.811 7.596 4.738 1.00 86.88 111 PHE A N 1
ATOM 959 C CA . PHE A 1 111 ? 8.001 6.575 5.404 1.00 86.88 111 PHE A CA 1
ATOM 960 C C . PHE A 1 111 ? 8.725 5.849 6.548 1.00 86.88 111 PHE A C 1
ATOM 962 O O . PHE A 1 111 ? 8.084 5.597 7.566 1.00 86.88 111 PHE A O 1
ATOM 969 N N . LEU A 1 112 ? 10.011 5.505 6.392 1.00 80.62 112 LEU A N 1
ATOM 970 C CA . LEU A 1 112 ? 10.825 4.910 7.467 1.00 80.62 112 LEU A CA 1
ATOM 971 C C . LEU A 1 112 ? 11.439 5.986 8.369 1.00 80.62 112 LEU A C 1
ATOM 973 O O . LEU A 1 112 ? 11.594 5.687 9.573 1.00 80.62 112 LEU A O 1
#

Sequence (112 aa):
KTHTFYEFILVDTDSIKINPKTNPQNPNLITHTSIFIQKILTIKYWNEAPHSYKQFLGTFTPSIYNYFDYKDAWKYTFLFQNSENRHSWLFCFDKTFNINQTIPLWFIIYFL